Protein AF-A0A853ZNZ1-F1 (afdb_monomer)

Sequence (135 aa):
MWVRHNDGTSERLTPLAGHPSLWVVRTLVGADGSALNFDWRSIGNAAYLQHVSDAQGRVVVALDYEGPTRLTLQPGTPSQVVMTFLRISGQLRRVTVDGLPDNGWQFDYSTSTSGLLLLSKCTQPTGSTEEVTYS

Solvent-accessible surface area (backbone atoms only — not comparable to full-atom values): 7590 Å² total; per-residue (Å²): 89,79,49,77,48,96,82,51,33,35,36,32,40,41,64,38,72,99,37,81,90,42,72,39,69,38,33,42,33,44,65,87,70,50,41,38,34,43,42,73,42,62,59,88,95,43,84,40,72,39,37,33,21,40,78,88,65,52,52,46,33,40,45,45,69,90,66,60,36,32,40,30,34,32,62,97,45,98,74,48,40,45,34,40,39,38,63,59,96,87,39,72,36,34,40,34,44,70,94,53,56,86,73,12,35,32,44,42,70,43,70,45,98,88,68,46,80,39,72,36,35,42,32,41,46,88,67,53,74,49,76,53,83,88,132

Secondary structure (DSSP, 8-state):
-EEE-TTS-EEEEEEETTEEEEEEEEEEE-TTS-EEEEEEEEETTEEEEEEEEETTS-EEEEEE-SSSEEEEESTTSTT-EEEEEEEETTEEEEEEETTS-TT-EEEEEEE-TTS-EEEEEEE-TTS-EEE----

Mean predicted aligned error: 4.54 Å

Structure (mmCIF, N/CA/C/O backbone):
data_AF-A0A853ZNZ1-F1
#
_entry.id   AF-A0A853ZNZ1-F1
#
loop_
_atom_site.group_PDB
_atom_site.id
_atom_site.type_symbol
_atom_site.label_atom_id
_atom_site.label_alt_id
_atom_site.label_comp_id
_atom_site.label_asym_id
_atom_site.label_entity_id
_atom_site.label_seq_id
_atom_site.pdbx_PDB_ins_code
_atom_site.Cartn_x
_atom_site.Cartn_y
_atom_site.Cartn_z
_atom_site.occupancy
_atom_site.B_iso_or_equiv
_atom_site.auth_seq_id
_atom_site.auth_comp_id
_atom_site.auth_asym_id
_atom_site.auth_atom_id
_atom_site.pdbx_PDB_model_num
ATOM 1 N N . MET A 1 1 ? -13.547 -15.663 12.041 1.00 95.12 1 MET A N 1
ATOM 2 C CA . MET A 1 1 ? -12.663 -16.324 13.022 1.00 95.12 1 MET A CA 1
ATOM 3 C C . MET A 1 1 ? -11.882 -15.244 13.753 1.00 95.12 1 MET A C 1
ATOM 5 O O . MET A 1 1 ? -11.586 -14.238 13.126 1.00 95.12 1 MET A O 1
ATOM 9 N N . TRP A 1 2 ? -11.605 -15.410 15.045 1.00 97.38 2 TRP A N 1
ATOM 10 C CA . TRP A 1 2 ? -10.675 -14.540 15.771 1.00 97.38 2 TRP A CA 1
ATOM 11 C C . TRP A 1 2 ? -9.355 -15.276 15.967 1.00 97.38 2 TRP A C 1
ATOM 13 O O . TRP A 1 2 ? -9.371 -16.451 16.331 1.00 97.38 2 TRP A O 1
ATOM 23 N N . VAL A 1 3 ? -8.250 -14.578 15.741 1.00 97.81 3 VAL A N 1
ATOM 24 C CA . VAL A 1 3 ? -6.891 -15.037 16.028 1.00 97.81 3 VAL A CA 1
ATOM 25 C C . VAL A 1 3 ? -6.319 -14.100 17.086 1.00 97.81 3 VAL A C 1
ATOM 27 O O . VAL A 1 3 ? -6.509 -12.887 17.010 1.00 97.81 3 VAL A O 1
ATOM 30 N N . ARG A 1 4 ? -5.690 -14.667 18.115 1.00 97.31 4 ARG A N 1
ATOM 31 C CA . ARG A 1 4 ? -5.024 -13.913 19.181 1.00 97.31 4 ARG A CA 1
ATOM 32 C C . ARG A 1 4 ? -3.531 -14.160 19.086 1.00 97.31 4 ARG A C 1
ATOM 34 O O . ARG A 1 4 ? -3.118 -15.309 18.935 1.00 97.31 4 ARG A O 1
ATOM 41 N N . HIS A 1 5 ? -2.754 -13.099 19.206 1.00 96.31 5 HIS A N 1
ATOM 42 C CA . HIS A 1 5 ? -1.303 -13.149 19.128 1.00 96.31 5 HIS A CA 1
ATOM 43 C C . HIS A 1 5 ? -0.692 -12.994 20.524 1.00 96.31 5 HIS A C 1
ATOM 45 O O . HIS A 1 5 ? -1.304 -12.446 21.443 1.00 96.31 5 HIS A O 1
ATOM 51 N N . ASN A 1 6 ? 0.534 -13.493 20.693 1.00 97.00 6 ASN A N 1
ATOM 52 C CA . ASN A 1 6 ? 1.232 -13.463 21.983 1.00 97.00 6 ASN A CA 1
ATOM 53 C C . ASN A 1 6 ? 1.622 -12.043 22.426 1.00 97.00 6 ASN A C 1
ATOM 55 O O . ASN A 1 6 ? 1.906 -11.833 23.600 1.00 97.00 6 ASN A O 1
ATOM 59 N N . ASP A 1 7 ? 1.626 -11.081 21.504 1.00 95.12 7 ASP A N 1
ATOM 60 C CA . ASP A 1 7 ? 1.886 -9.663 21.772 1.00 95.12 7 ASP A CA 1
ATOM 61 C C . ASP A 1 7 ? 0.648 -8.902 22.289 1.00 95.12 7 ASP A C 1
ATOM 63 O O . ASP A 1 7 ? 0.707 -7.695 22.512 1.00 95.12 7 ASP A O 1
ATOM 67 N N . GLY A 1 8 ? -0.475 -9.600 22.492 1.00 95.19 8 GLY A N 1
ATOM 68 C CA . GLY A 1 8 ? -1.731 -9.020 22.964 1.00 95.19 8 GLY A CA 1
ATOM 69 C C . GLY A 1 8 ? -2.618 -8.455 21.854 1.00 95.19 8 GLY A C 1
ATOM 70 O O . GLY A 1 8 ? -3.750 -8.066 22.139 1.00 95.19 8 GLY A O 1
ATOM 71 N N . THR A 1 9 ? -2.167 -8.450 20.597 1.00 97.44 9 THR A N 1
ATOM 72 C CA . THR A 1 9 ? -3.018 -8.079 19.462 1.00 97.44 9 THR A CA 1
ATOM 73 C C . THR A 1 9 ? -3.996 -9.201 19.110 1.00 97.44 9 THR A C 1
ATOM 75 O O . THR A 1 9 ? -3.803 -10.380 19.428 1.00 97.44 9 THR A O 1
ATOM 78 N N . SER A 1 10 ? -5.112 -8.843 18.481 1.00 98.00 10 SER A N 1
ATOM 79 C CA . SER A 1 10 ? -6.101 -9.804 17.989 1.00 98.00 10 SER A CA 1
ATOM 80 C C . SER A 1 10 ? -6.655 -9.369 16.645 1.00 98.00 10 SER A C 1
ATOM 82 O O . SER A 1 10 ? -7.005 -8.206 16.465 1.00 98.00 10 SER A O 1
ATOM 84 N N . GLU A 1 11 ? -6.823 -10.308 15.724 1.00 98.06 11 GLU A N 1
ATOM 85 C CA . GLU A 1 11 ? -7.400 -10.042 14.410 1.00 98.06 11 GLU A CA 1
ATOM 86 C C . GLU A 1 11 ? -8.666 -10.861 14.166 1.00 98.06 11 GLU A C 1
ATOM 88 O O . GLU A 1 11 ? -8.809 -12.017 14.577 1.00 98.06 11 GLU A O 1
ATOM 93 N N . ARG A 1 12 ? -9.620 -10.245 13.472 1.00 98.06 12 ARG A N 1
ATOM 94 C CA . ARG A 1 12 ? -10.845 -10.887 13.013 1.00 98.06 12 ARG A CA 1
ATOM 95 C C . ARG A 1 12 ? -10.728 -11.176 11.530 1.00 98.06 12 ARG A C 1
ATOM 97 O O . ARG A 1 12 ? -10.826 -10.266 10.713 1.00 98.06 12 ARG A O 1
ATOM 104 N N . LEU A 1 13 ? -10.636 -12.451 11.187 1.00 97.75 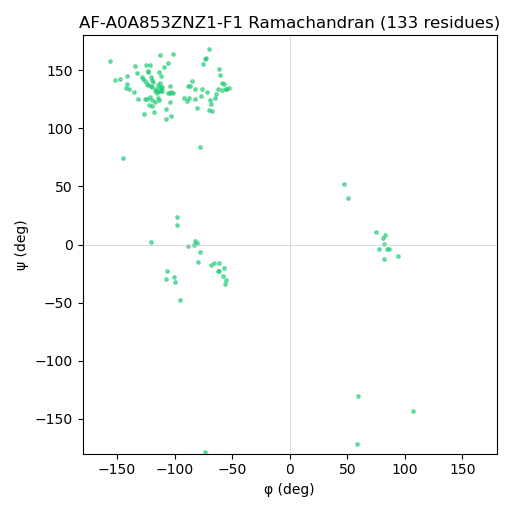13 LEU A N 1
ATOM 105 C CA . LEU A 1 13 ? -10.687 -12.928 9.812 1.00 97.75 13 LEU A CA 1
ATOM 106 C C . LEU A 1 13 ? -12.138 -13.155 9.372 1.00 97.75 13 LEU A C 1
ATOM 108 O O . LEU A 1 13 ? -12.937 -13.761 10.105 1.00 97.75 13 LEU A O 1
ATOM 112 N N . THR A 1 14 ? -12.476 -12.725 8.159 1.00 96.44 14 THR A N 1
ATOM 113 C CA . THR A 1 14 ? -13.761 -13.022 7.506 1.00 96.44 14 THR A CA 1
ATOM 114 C C . THR A 1 14 ? -13.555 -13.483 6.065 1.00 96.44 14 THR A C 1
ATOM 116 O O . THR A 1 14 ? -12.629 -12.990 5.421 1.00 96.44 14 THR A O 1
ATOM 119 N N . PRO A 1 15 ? -14.412 -14.376 5.532 1.00 95.31 15 PRO A N 1
ATOM 120 C CA . PRO A 1 15 ? -14.390 -14.700 4.111 1.00 95.31 15 PRO A CA 1
ATOM 121 C C . PRO A 1 15 ? -14.615 -13.441 3.273 1.00 95.31 15 PRO A C 1
ATOM 123 O O . PRO A 1 15 ? -15.464 -12.612 3.616 1.00 95.31 15 PRO A O 1
ATOM 126 N N . LEU A 1 16 ? -13.871 -13.303 2.180 1.00 95.50 16 LEU A N 1
ATOM 127 C CA . LEU A 1 16 ? -14.064 -12.217 1.231 1.00 95.50 16 LEU A CA 1
ATOM 128 C C . LEU A 1 16 ? -15.361 -12.445 0.446 1.00 95.50 16 LEU A C 1
ATOM 130 O O . LEU A 1 16 ? -15.603 -13.528 -0.094 1.00 95.50 16 LEU A O 1
ATOM 134 N N . ALA A 1 17 ? -16.201 -11.416 0.360 1.00 91.50 17 ALA A N 1
ATOM 135 C CA . ALA A 1 17 ? -17.427 -11.484 -0.425 1.00 91.50 17 ALA A CA 1
ATOM 136 C C . ALA A 1 17 ? -17.109 -11.795 -1.899 1.00 91.50 17 ALA A C 1
ATOM 138 O O . ALA A 1 17 ? -16.208 -11.200 -2.489 1.00 91.50 17 ALA A O 1
ATOM 139 N N . GLY A 1 18 ? -17.836 -12.750 -2.484 1.00 88.62 18 GLY A N 1
ATOM 140 C CA . GLY A 1 18 ? -17.588 -13.231 -3.847 1.00 88.62 18 GLY A CA 1
ATOM 141 C C . GLY A 1 18 ? -16.405 -14.197 -3.987 1.00 88.62 18 GLY A C 1
ATOM 142 O O . GLY A 1 18 ? -16.211 -14.731 -5.074 1.00 88.62 18 GLY A O 1
ATOM 143 N N . HIS A 1 19 ? -15.649 -14.468 -2.914 1.00 87.75 19 HIS A N 1
ATOM 144 C CA . HIS A 1 19 ? -14.472 -15.336 -2.963 1.00 87.75 19 HIS A CA 1
ATOM 145 C C . HIS A 1 19 ? -14.295 -16.165 -1.672 1.00 87.75 19 HIS A C 1
ATOM 147 O O . HIS A 1 19 ? -13.412 -15.888 -0.861 1.00 87.75 19 HIS A O 1
ATOM 153 N N . PRO A 1 20 ? -15.117 -17.212 -1.452 1.00 77.62 20 PRO A N 1
ATOM 154 C CA . PRO A 1 20 ? -15.209 -17.908 -0.161 1.00 77.62 20 PRO A CA 1
ATOM 155 C C . PRO A 1 20 ? -13.934 -18.662 0.256 1.00 77.62 20 PRO A C 1
ATOM 157 O O . PRO A 1 20 ? -13.790 -19.016 1.424 1.00 77.62 20 PRO A O 1
ATOM 160 N N . SER A 1 21 ? -13.008 -18.904 -0.676 1.00 88.06 21 SER A N 1
ATOM 161 C CA . SER A 1 21 ? -11.687 -19.484 -0.401 1.00 88.06 21 SER A CA 1
ATOM 162 C C . SER A 1 21 ? -10.674 -18.475 0.149 1.00 88.06 21 SER A C 1
ATOM 164 O O . SER A 1 21 ? -9.641 -18.886 0.673 1.00 88.06 21 SER A O 1
ATOM 166 N N . LEU A 1 22 ? -10.948 -17.172 0.041 1.00 92.31 22 LEU A N 1
ATOM 167 C CA . LEU A 1 22 ? -10.073 -16.113 0.531 1.00 92.31 22 LEU A CA 1
ATOM 168 C C . LEU A 1 22 ? -10.594 -15.580 1.862 1.00 92.31 22 LEU A C 1
ATOM 170 O O . LEU A 1 22 ? -11.763 -15.218 1.994 1.00 92.31 22 LEU A O 1
ATOM 174 N N . TRP A 1 23 ? -9.698 -15.498 2.839 1.00 95.31 23 TRP A N 1
ATOM 175 C CA . TRP A 1 23 ? -9.955 -14.884 4.134 1.00 95.31 23 TRP A CA 1
ATOM 176 C C . TRP A 1 23 ? -9.136 -13.610 4.247 1.00 95.31 23 TRP A C 1
ATOM 178 O O . TRP A 1 23 ? -7.952 -13.595 3.922 1.00 95.31 23 TRP A O 1
ATOM 188 N N . VAL A 1 24 ? -9.780 -12.546 4.711 1.00 97.12 24 VAL A N 1
ATOM 189 C CA . VAL A 1 24 ? -9.158 -11.236 4.897 1.00 97.12 24 VAL A CA 1
ATOM 190 C C . VAL A 1 24 ? -9.305 -10.793 6.344 1.00 97.12 24 VAL A C 1
ATOM 192 O O . VAL A 1 24 ? -10.296 -11.120 7.008 1.00 97.12 24 VAL A O 1
ATOM 195 N N . VAL A 1 25 ? -8.324 -10.036 6.832 1.00 97.88 25 VAL A N 1
ATOM 196 C CA . VAL A 1 25 ? -8.424 -9.339 8.116 1.00 97.88 25 VAL A CA 1
ATOM 197 C C . VAL A 1 25 ? -9.467 -8.246 7.968 1.00 97.88 25 VAL A C 1
ATOM 199 O O . VAL A 1 25 ? -9.327 -7.377 7.119 1.00 97.88 25 VAL A O 1
ATOM 202 N N . ARG A 1 26 ? -10.521 -8.287 8.777 1.00 97.44 26 ARG A N 1
ATOM 203 C CA . ARG A 1 26 ? -11.580 -7.271 8.802 1.00 97.44 26 ARG A CA 1
ATOM 204 C C . ARG A 1 26 ? -11.409 -6.282 9.943 1.00 97.44 26 ARG A C 1
ATOM 206 O O . ARG A 1 26 ? -11.781 -5.122 9.804 1.00 97.44 26 ARG A O 1
ATOM 213 N N . THR A 1 27 ? -10.856 -6.743 11.059 1.00 98.12 27 THR A N 1
ATOM 214 C CA . THR A 1 27 ? -10.592 -5.915 12.235 1.00 98.12 27 THR A CA 1
ATOM 215 C C . THR A 1 27 ? -9.273 -6.348 12.853 1.00 98.12 27 THR A C 1
ATOM 217 O O . THR A 1 27 ? -9.067 -7.545 13.032 1.00 98.12 27 THR A O 1
ATOM 220 N N . LEU A 1 28 ? -8.420 -5.392 13.203 1.00 98.19 28 LEU A N 1
ATOM 221 C CA . LEU A 1 28 ? -7.239 -5.587 14.039 1.00 98.19 28 LEU A CA 1
ATOM 222 C C . LEU A 1 28 ? -7.450 -4.800 15.330 1.00 98.19 28 LEU A C 1
ATOM 224 O O . LEU A 1 28 ? -7.820 -3.631 15.273 1.00 98.19 28 LEU A O 1
ATOM 228 N N . VAL A 1 29 ? -7.235 -5.437 16.474 1.00 98.25 29 VAL A N 1
ATOM 229 C CA . VAL A 1 29 ? -7.349 -4.834 17.803 1.00 98.25 29 VAL A CA 1
ATOM 230 C C . VAL A 1 29 ? -5.974 -4.875 18.458 1.00 98.25 29 VAL A C 1
ATOM 232 O O . VAL A 1 29 ? -5.373 -5.946 18.569 1.00 98.25 29 VAL A O 1
ATOM 235 N N . GLY A 1 30 ? -5.470 -3.710 18.853 1.00 97.12 30 GLY A N 1
ATOM 236 C CA . GLY A 1 30 ? -4.220 -3.553 19.583 1.00 97.12 30 GLY A CA 1
ATOM 237 C C . GLY A 1 30 ? -4.342 -4.009 21.036 1.00 97.12 30 GLY A C 1
ATOM 238 O O . GLY A 1 30 ? -5.438 -4.072 21.597 1.00 97.12 30 GLY A O 1
ATOM 239 N N . ALA A 1 31 ? -3.203 -4.291 21.671 1.00 96.19 31 ALA A N 1
ATOM 240 C CA . ALA A 1 31 ? -3.153 -4.663 23.088 1.00 96.19 31 ALA A CA 1
ATOM 241 C C . ALA A 1 31 ? -3.679 -3.551 24.023 1.00 96.19 31 ALA A C 1
ATOM 243 O O . ALA A 1 31 ? -4.118 -3.826 25.137 1.00 96.19 31 ALA A O 1
ATOM 244 N N . ASP A 1 32 ? -3.660 -2.301 23.557 1.00 95.44 32 ASP A N 1
ATOM 245 C CA . ASP A 1 32 ? -4.201 -1.116 24.228 1.00 95.44 32 ASP A CA 1
ATOM 246 C C . ASP A 1 32 ? -5.716 -0.920 24.015 1.00 95.44 32 ASP A C 1
ATOM 248 O O . ASP A 1 32 ? -6.298 0.037 24.523 1.00 95.44 32 ASP A O 1
ATOM 252 N N . GLY A 1 33 ? -6.367 -1.813 23.263 1.00 93.19 33 GLY A N 1
ATOM 253 C CA . GLY A 1 33 ? -7.783 -1.725 22.912 1.00 93.19 33 GLY A CA 1
ATOM 254 C C . GLY A 1 33 ? -8.088 -0.802 21.729 1.00 93.19 33 GLY A C 1
ATOM 255 O O . GLY A 1 33 ? -9.256 -0.684 21.348 1.00 93.19 33 GLY A O 1
ATOM 256 N N . SER A 1 34 ? -7.077 -0.175 21.114 1.00 96.00 34 SER A N 1
ATOM 257 C CA . SER A 1 34 ? -7.248 0.511 19.831 1.00 96.00 34 SER A CA 1
ATOM 258 C C . SER A 1 34 ? -7.684 -0.485 18.754 1.00 96.00 34 SER A C 1
ATOM 260 O O . SER A 1 34 ? -7.383 -1.676 18.833 1.00 96.00 34 SER A O 1
ATOM 262 N N . ALA A 1 35 ? -8.424 -0.028 17.744 1.00 97.44 35 ALA A N 1
ATOM 263 C CA . ALA A 1 35 ? -8.864 -0.907 16.669 1.00 97.44 35 ALA A CA 1
ATOM 264 C C . ALA A 1 35 ? -8.814 -0.229 15.303 1.00 97.44 35 ALA A C 1
ATOM 266 O O . ALA A 1 35 ? -9.116 0.959 15.165 1.00 97.44 35 ALA A O 1
ATOM 267 N N . LEU A 1 36 ? -8.477 -1.031 14.297 1.00 98.31 36 LEU A N 1
ATOM 268 C CA . LEU A 1 36 ? -8.552 -0.697 12.884 1.00 98.31 36 LEU A CA 1
ATOM 269 C C . LEU A 1 36 ? -9.518 -1.651 12.192 1.00 98.31 36 LEU A C 1
ATOM 271 O O . LEU A 1 36 ? -9.515 -2.853 12.457 1.00 98.31 36 LEU A O 1
ATOM 275 N N . ASN A 1 37 ? -10.315 -1.119 11.278 1.00 98.50 37 ASN A N 1
ATOM 276 C CA . ASN A 1 37 ? -11.187 -1.885 10.404 1.00 98.50 37 ASN A CA 1
ATOM 277 C C . ASN A 1 37 ? -10.683 -1.796 8.969 1.00 98.50 37 ASN A C 1
ATOM 279 O O . ASN A 1 37 ? -10.176 -0.761 8.548 1.00 98.50 37 ASN A O 1
ATOM 283 N N . PHE A 1 38 ? -10.841 -2.884 8.227 1.00 98.50 38 PHE A N 1
ATOM 284 C CA . PHE A 1 38 ? -10.323 -3.033 6.874 1.00 98.50 38 PHE A CA 1
ATOM 285 C C . PHE A 1 38 ? -11.469 -3.416 5.947 1.00 98.50 38 PHE A C 1
ATOM 287 O O . PHE A 1 38 ? -12.163 -4.413 6.180 1.00 98.50 38 PHE A O 1
ATOM 294 N N . ASP A 1 39 ? -11.646 -2.630 4.894 1.00 97.75 39 ASP A N 1
ATOM 295 C CA . ASP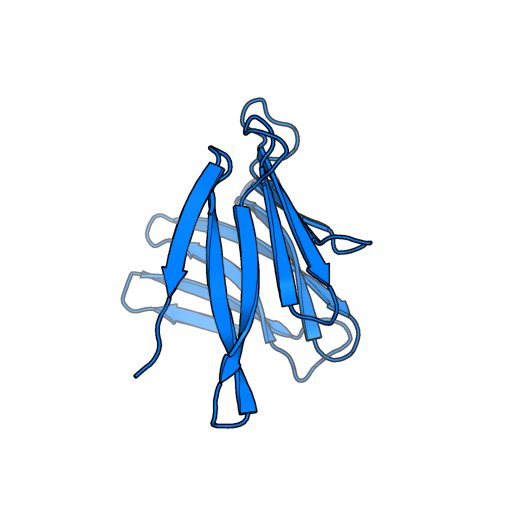 A 1 39 ? -12.621 -2.890 3.847 1.00 97.75 39 ASP A CA 1
ATOM 296 C C . ASP A 1 39 ? -11.933 -3.451 2.608 1.00 97.75 39 ASP A C 1
ATOM 298 O O . ASP A 1 39 ? -10.927 -2.918 2.138 1.00 97.75 39 ASP A O 1
ATOM 302 N N . TRP A 1 40 ? -12.477 -4.540 2.080 1.00 97.38 40 TRP A N 1
ATOM 303 C CA . TRP A 1 40 ? -11.871 -5.296 0.993 1.00 97.38 40 TRP A CA 1
ATOM 304 C C . TRP A 1 40 ? -12.869 -5.512 -0.128 1.00 97.38 40 TRP A C 1
ATOM 306 O O . TRP A 1 40 ? -14.040 -5.816 0.098 1.00 97.38 40 TRP A O 1
ATOM 316 N N . ARG A 1 41 ? -12.355 -5.485 -1.353 1.00 94.88 41 ARG A N 1
ATOM 317 C CA . ARG A 1 41 ? -13.084 -5.851 -2.560 1.00 94.88 41 ARG A CA 1
ATOM 318 C C . ARG A 1 41 ? -12.394 -7.022 -3.244 1.00 94.88 41 ARG A C 1
ATOM 320 O O . ARG A 1 41 ? -11.169 -7.088 -3.301 1.00 94.88 41 ARG A O 1
ATOM 327 N N . SER A 1 42 ? -13.181 -7.941 -3.790 1.00 93.56 42 SER A N 1
ATOM 328 C CA . SER A 1 42 ? -12.666 -8.930 -4.734 1.00 93.56 42 SER A CA 1
ATOM 329 C C . SER A 1 42 ? -12.595 -8.307 -6.129 1.00 93.56 42 SER A C 1
ATOM 331 O O . SER A 1 42 ? -13.590 -7.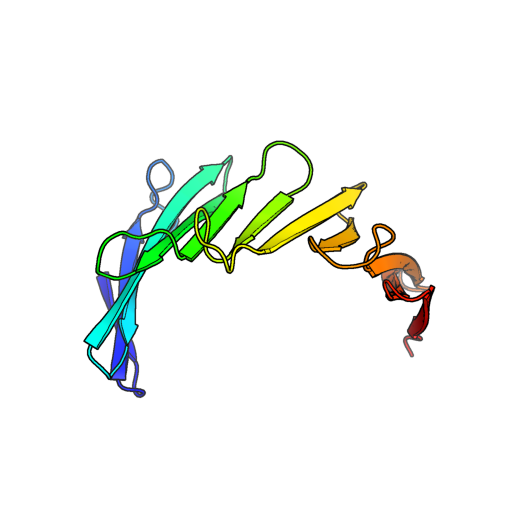775 -6.626 1.00 93.56 42 SER A O 1
ATOM 333 N N . ILE A 1 43 ? -11.416 -8.354 -6.750 1.00 88.94 43 ILE A N 1
ATOM 334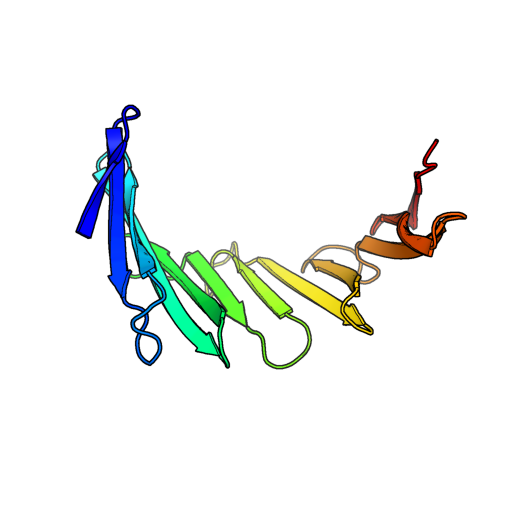 C CA . ILE A 1 43 ? -11.220 -7.993 -8.158 1.00 88.94 43 ILE A CA 1
ATOM 335 C C . ILE A 1 43 ? -10.512 -9.175 -8.821 1.00 88.94 43 ILE A C 1
ATOM 337 O O . ILE A 1 43 ? -9.372 -9.504 -8.490 1.00 88.94 43 ILE A O 1
ATOM 341 N N . GLY A 1 44 ? -11.215 -9.858 -9.727 1.00 86.19 44 GLY A N 1
ATOM 342 C CA . GLY A 1 44 ? -10.763 -11.147 -10.250 1.00 86.19 44 GLY A CA 1
ATOM 343 C C . GLY A 1 44 ? -10.600 -12.177 -9.125 1.00 86.19 44 GLY A C 1
ATOM 344 O O . GLY A 1 44 ? -11.488 -12.339 -8.296 1.00 86.19 44 GLY A O 1
ATOM 345 N N . ASN A 1 45 ? -9.448 -12.849 -9.084 1.00 86.06 45 ASN A N 1
ATOM 346 C CA . ASN A 1 45 ? -9.121 -13.889 -8.097 1.00 86.06 45 ASN A CA 1
ATOM 347 C C . ASN A 1 45 ? -8.268 -13.356 -6.924 1.00 86.06 45 ASN A C 1
ATOM 349 O O . ASN A 1 45 ? -7.490 -14.095 -6.325 1.00 86.06 45 ASN A O 1
ATOM 353 N N . ALA A 1 46 ? -8.331 -12.051 -6.642 1.00 89.75 46 ALA A N 1
ATOM 354 C CA . ALA A 1 46 ? -7.496 -11.412 -5.630 1.00 89.75 46 ALA A CA 1
ATOM 355 C C . ALA A 1 46 ? -8.294 -10.464 -4.725 1.00 89.75 46 ALA A C 1
ATOM 357 O O . ALA A 1 46 ? -9.339 -9.923 -5.101 1.00 89.75 46 ALA A O 1
ATOM 358 N N . ALA A 1 47 ? -7.780 -10.288 -3.506 1.00 95.50 47 ALA A N 1
ATOM 359 C CA . ALA A 1 47 ? -8.304 -9.373 -2.503 1.00 95.50 47 ALA A CA 1
ATOM 360 C C . ALA A 1 47 ? -7.617 -8.007 -2.627 1.00 95.50 47 ALA A C 1
ATOM 362 O O . ALA A 1 47 ? -6.392 -7.921 -2.573 1.00 95.50 47 ALA A O 1
ATOM 363 N N . TYR A 1 48 ? -8.408 -6.948 -2.763 1.00 95.56 48 TYR A N 1
ATOM 364 C CA . TYR A 1 48 ? -7.939 -5.571 -2.885 1.00 95.56 48 TYR A CA 1
ATOM 365 C C . TYR A 1 48 ? -8.465 -4.748 -1.715 1.00 95.56 48 TYR A C 1
ATOM 367 O O . TYR A 1 48 ? -9.675 -4.540 -1.592 1.00 95.56 48 TYR A O 1
ATOM 375 N N . LEU A 1 49 ? -7.560 -4.278 -0.859 1.00 97.62 49 LEU A N 1
ATOM 376 C CA . LEU A 1 49 ? -7.897 -3.389 0.249 1.00 97.62 49 LEU A CA 1
ATOM 377 C C . LEU A 1 49 ? -8.401 -2.060 -0.318 1.00 97.62 49 LEU A C 1
ATOM 379 O O . LEU A 1 49 ? -7.720 -1.461 -1.137 1.00 97.62 49 LEU A O 1
ATOM 383 N N . GLN A 1 50 ? -9.583 -1.608 0.083 1.00 97.69 50 GLN A N 1
ATOM 384 C CA . GLN A 1 50 ? -10.163 -0.343 -0.378 1.00 97.69 50 GLN A CA 1
ATOM 385 C C . GLN A 1 50 ? -9.857 0.783 0.604 1.00 97.69 50 GLN A C 1
ATOM 387 O O . GLN A 1 50 ? -9.404 1.852 0.212 1.00 97.69 50 GLN A O 1
ATOM 392 N N . HIS A 1 51 ? -10.079 0.552 1.896 1.00 97.56 51 HIS A N 1
ATOM 393 C CA . HIS A 1 51 ? -9.749 1.525 2.926 1.00 97.56 51 HIS A CA 1
ATOM 394 C C . HIS A 1 51 ? -9.531 0.871 4.290 1.00 97.56 51 HIS A C 1
ATOM 396 O O . HIS A 1 51 ? -10.006 -0.231 4.567 1.00 97.56 51 HIS A O 1
ATOM 402 N N . VAL A 1 52 ? -8.808 1.588 5.144 1.00 98.62 52 VAL A N 1
A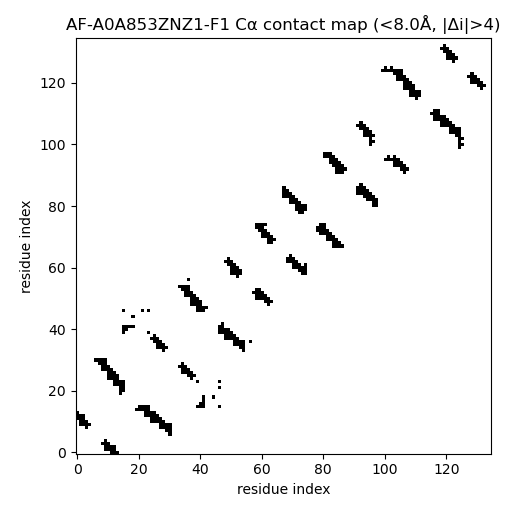TOM 403 C CA . VAL A 1 52 ? -8.637 1.290 6.565 1.00 98.62 52 VAL A CA 1
ATOM 404 C C . VAL A 1 52 ? -9.272 2.423 7.352 1.00 98.62 52 VAL A C 1
ATOM 406 O O . VAL A 1 52 ? -9.002 3.591 7.065 1.00 98.62 52 VAL A O 1
ATOM 409 N N . SER A 1 53 ? -10.090 2.099 8.347 1.00 98.50 53 SER A N 1
ATOM 410 C CA . SER A 1 53 ? -10.689 3.076 9.254 1.00 98.50 53 SER A CA 1
ATOM 411 C C . SER A 1 53 ? -10.309 2.801 10.703 1.00 98.50 53 SER A C 1
ATOM 413 O O . SER A 1 53 ? -10.045 1.660 11.076 1.00 98.50 53 SER A O 1
ATOM 415 N N . ASP A 1 54 ? -10.323 3.831 11.540 1.00 97.12 54 ASP A N 1
ATOM 416 C CA . ASP A 1 54 ? -10.207 3.660 12.987 1.00 97.12 54 ASP A CA 1
ATOM 417 C C . ASP A 1 54 ? -11.502 3.098 13.611 1.00 97.12 54 ASP A C 1
ATOM 419 O O . ASP A 1 54 ? -12.492 2.796 12.925 1.00 97.12 54 ASP A O 1
ATOM 423 N N . ALA A 1 55 ? -11.486 2.933 14.935 1.00 95.25 55 ALA A N 1
ATOM 424 C CA . ALA A 1 55 ? -12.614 2.450 15.725 1.00 95.25 55 ALA A CA 1
ATOM 425 C C . ALA A 1 55 ? -13.847 3.371 15.662 1.00 95.25 55 ALA A C 1
ATOM 427 O O . ALA A 1 55 ? -14.963 2.912 15.899 1.00 95.25 55 ALA A O 1
ATOM 428 N N . GLN A 1 56 ? -13.662 4.655 15.341 1.00 95.19 56 GLN A N 1
ATOM 429 C CA . GLN A 1 56 ? -14.732 5.641 15.189 1.00 95.19 56 GLN A CA 1
ATOM 430 C C . GLN A 1 56 ? -15.288 5.680 13.756 1.00 95.19 56 GLN A C 1
ATOM 432 O O . GLN A 1 56 ? -16.223 6.430 13.480 1.00 95.19 56 GLN A O 1
ATOM 437 N N . GLY A 1 57 ? -14.741 4.867 12.846 1.00 95.44 57 GLY A N 1
ATOM 438 C CA . GLY A 1 57 ? -15.165 4.793 11.450 1.00 95.44 57 GLY A CA 1
ATOM 439 C C . GLY A 1 57 ? -14.547 5.867 10.555 1.00 95.44 57 GLY A C 1
ATOM 440 O O . GLY A 1 57 ? -14.923 5.975 9.390 1.00 95.44 57 GLY A O 1
ATOM 441 N N . ARG A 1 58 ? -13.582 6.652 11.049 1.00 96.81 58 ARG A N 1
ATOM 442 C CA . ARG A 1 58 ? -12.852 7.609 10.213 1.00 96.81 58 ARG A CA 1
ATOM 443 C C . ARG A 1 58 ? -11.826 6.860 9.376 1.00 96.81 58 ARG A C 1
ATOM 445 O O . ARG A 1 58 ? -11.012 6.108 9.907 1.00 96.81 58 ARG A O 1
ATOM 452 N N . VAL A 1 59 ? -11.845 7.093 8.068 1.00 98.31 59 VAL A N 1
ATOM 453 C CA . VAL A 1 59 ? -10.871 6.512 7.140 1.00 98.31 59 VAL A CA 1
ATOM 454 C C . VAL A 1 59 ? -9.495 7.131 7.385 1.00 98.31 59 VAL A C 1
ATOM 456 O O . VAL A 1 59 ? -9.340 8.347 7.336 1.00 98.31 59 VAL A O 1
ATOM 459 N N . VAL A 1 60 ? -8.497 6.287 7.636 1.00 98.06 60 VAL A N 1
ATOM 460 C CA . VAL A 1 60 ? -7.095 6.676 7.858 1.00 98.06 60 VAL A CA 1
ATOM 461 C C . VAL A 1 60 ? -6.201 6.334 6.667 1.00 98.06 60 VAL A C 1
ATOM 463 O O . VAL A 1 60 ? -5.167 6.971 6.478 1.00 98.06 60 VAL A O 1
ATOM 466 N N . VAL A 1 61 ? -6.613 5.366 5.843 1.00 98.50 61 VAL A N 1
ATOM 467 C CA . VAL A 1 61 ? -5.969 5.007 4.573 1.00 98.50 61 VAL A CA 1
ATOM 468 C C . VAL A 1 61 ? -7.056 4.708 3.548 1.00 98.50 61 VAL A C 1
ATOM 470 O O . VAL A 1 61 ? -7.973 3.951 3.851 1.00 98.50 61 VAL A O 1
ATOM 473 N N . ALA A 1 62 ? -6.943 5.246 2.339 1.00 98.44 62 ALA A N 1
ATOM 474 C CA . ALA A 1 62 ? -7.778 4.881 1.197 1.00 98.44 62 ALA A CA 1
ATOM 475 C C . ALA A 1 62 ? -6.896 4.468 0.015 1.00 98.44 62 ALA A C 1
ATOM 477 O O . ALA A 1 62 ? -5.855 5.082 -0.216 1.00 98.44 62 ALA A O 1
ATOM 478 N N . LEU A 1 63 ? -7.307 3.437 -0.721 1.00 98.19 63 LEU A N 1
ATOM 479 C CA . LEU A 1 63 ? -6.645 2.967 -1.929 1.00 98.19 63 LEU A CA 1
ATOM 480 C C . LEU A 1 63 ? -7.589 3.056 -3.125 1.00 98.19 63 LEU A C 1
ATOM 482 O O . LEU A 1 63 ? -8.747 2.650 -3.052 1.00 98.19 63 LEU A O 1
ATOM 486 N N . ASP A 1 64 ? -7.052 3.549 -4.232 1.00 96.44 64 ASP A N 1
ATOM 487 C CA . ASP A 1 64 ? -7.712 3.595 -5.530 1.00 96.44 64 ASP A CA 1
ATOM 488 C C . ASP A 1 64 ? -6.852 2.853 -6.557 1.00 96.44 64 ASP A C 1
ATOM 490 O O . ASP A 1 64 ? -5.624 2.973 -6.581 1.00 96.44 64 ASP A O 1
ATOM 494 N N . TYR A 1 65 ? -7.511 2.056 -7.389 1.00 94.19 65 TYR A N 1
ATOM 495 C CA . TYR A 1 65 ? -6.895 1.209 -8.403 1.00 94.19 65 TYR A CA 1
ATOM 496 C C . TYR A 1 65 ? -7.376 1.547 -9.822 1.00 94.19 65 TYR A C 1
ATOM 498 O O . TYR A 1 65 ? -6.968 0.875 -10.771 1.00 94.19 65 TYR A O 1
ATOM 506 N N . GLU A 1 66 ? -8.230 2.560 -9.995 1.00 90.00 66 GLU A N 1
ATOM 507 C CA . GLU A 1 66 ? -8.689 3.022 -11.304 1.00 90.00 66 GLU A CA 1
ATOM 508 C C . GLU A 1 66 ? -7.601 3.883 -11.971 1.00 90.00 66 GLU A C 1
ATOM 510 O O . GLU A 1 66 ? -7.577 5.109 -11.895 1.00 90.00 66 GLU A O 1
ATOM 515 N N . GLY A 1 67 ? -6.648 3.209 -12.624 1.00 89.75 67 GLY A N 1
ATOM 516 C CA . GLY A 1 67 ? -5.476 3.830 -13.248 1.00 89.75 67 GLY A CA 1
ATOM 517 C C . GLY A 1 67 ? -4.194 3.557 -12.453 1.00 89.75 67 GLY A C 1
ATOM 518 O O . GLY A 1 67 ? -4.012 2.441 -11.955 1.00 89.75 67 GLY A O 1
ATOM 519 N N . PRO A 1 68 ? -3.255 4.521 -12.353 1.00 93.50 68 PRO A N 1
ATOM 520 C CA . PRO A 1 68 ? -2.150 4.416 -11.406 1.00 93.50 68 PRO A CA 1
ATOM 521 C C . PRO A 1 68 ? -2.703 4.203 -9.997 1.00 93.50 68 PRO A C 1
ATOM 523 O O . PRO A 1 68 ? -3.625 4.905 -9.587 1.00 93.50 68 PRO A O 1
ATOM 526 N N . THR A 1 69 ? -2.140 3.255 -9.251 1.00 95.94 69 THR A N 1
ATOM 527 C CA . THR A 1 69 ? -2.615 2.990 -7.890 1.00 95.94 69 THR A CA 1
ATOM 528 C C . THR A 1 69 ? -2.356 4.217 -7.027 1.00 95.94 69 THR A C 1
ATOM 530 O O . THR A 1 69 ? -1.238 4.727 -7.014 1.00 95.94 69 THR A O 1
ATOM 533 N N . ARG A 1 70 ? -3.364 4.695 -6.301 1.00 97.38 70 ARG A N 1
ATOM 534 C CA . ARG A 1 70 ? -3.227 5.815 -5.367 1.00 97.38 70 ARG A CA 1
ATOM 535 C C . ARG A 1 70 ? -3.464 5.338 -3.951 1.00 97.38 70 ARG A C 1
ATOM 537 O O . ARG A 1 70 ? -4.386 4.570 -3.705 1.00 97.38 70 ARG A O 1
ATOM 544 N N . LEU A 1 71 ? -2.632 5.806 -3.034 1.00 98.06 71 LEU A N 1
ATOM 545 C CA . LEU A 1 71 ? -2.786 5.610 -1.603 1.00 98.06 71 LEU A CA 1
ATOM 546 C C . LEU A 1 71 ? -2.914 6.982 -0.955 1.00 98.06 71 LEU A C 1
ATOM 548 O O . LEU A 1 71 ? -1.995 7.791 -1.037 1.00 98.06 71 LEU A O 1
ATOM 552 N N . THR A 1 72 ? -4.036 7.227 -0.295 1.00 98.38 72 THR A N 1
ATOM 553 C CA . THR A 1 72 ? -4.289 8.460 0.448 1.00 98.38 72 THR A CA 1
ATOM 554 C C . THR A 1 72 ? -4.228 8.165 1.938 1.00 98.38 72 THR A C 1
ATOM 556 O O . THR A 1 72 ? -5.049 7.409 2.457 1.00 98.38 72 THR A O 1
ATOM 559 N N . LEU A 1 73 ? -3.270 8.768 2.634 1.00 97.88 73 LEU A N 1
ATOM 560 C CA . LEU A 1 73 ? -3.201 8.791 4.092 1.00 97.88 73 LEU A CA 1
ATOM 561 C C . LEU A 1 73 ? -4.056 9.936 4.633 1.00 97.88 73 LEU A C 1
ATOM 563 O O . LEU A 1 73 ? -4.048 11.023 4.061 1.00 97.88 73 LEU A O 1
ATOM 567 N N . GLN A 1 74 ? -4.752 9.697 5.746 1.00 96.88 74 GLN A N 1
ATOM 568 C CA . GLN A 1 74 ? -5.572 10.678 6.473 1.00 96.88 74 GLN A CA 1
ATOM 569 C C . GLN A 1 74 ? -6.506 11.511 5.561 1.00 96.88 74 GLN A C 1
ATOM 571 O O . GLN A 1 74 ? -6.473 12.749 5.612 1.00 96.88 74 GLN A O 1
ATOM 576 N N . PRO A 1 75 ? -7.318 10.858 4.703 1.00 97.62 75 PRO A N 1
ATOM 577 C CA . PRO A 1 75 ? -8.163 11.544 3.730 1.00 97.62 75 PRO A CA 1
ATOM 578 C C . PRO A 1 75 ? -9.119 12.542 4.390 1.00 97.62 75 PRO A C 1
ATOM 580 O O . PRO A 1 75 ? -9.727 12.260 5.422 1.00 97.62 75 PRO A O 1
ATOM 583 N N . GLY A 1 76 ? -9.268 13.715 3.773 1.00 95.12 76 GLY A N 1
ATOM 584 C CA . GLY A 1 76 ? -10.158 14.776 4.254 1.00 95.12 76 GLY A CA 1
ATOM 585 C C . GLY A 1 76 ? -9.643 15.540 5.480 1.00 95.12 76 GLY A C 1
ATOM 586 O O . GLY A 1 76 ? -10.396 16.316 6.067 1.00 95.12 76 GLY A O 1
ATOM 587 N N . THR A 1 77 ? -8.380 15.346 5.873 1.00 95.31 77 THR A N 1
ATOM 588 C CA . THR A 1 77 ? -7.750 16.073 6.987 1.00 95.31 77 THR A CA 1
ATOM 589 C C . THR A 1 77 ? -6.636 17.009 6.498 1.00 95.31 77 THR A C 1
ATOM 591 O O . THR A 1 77 ? -6.102 16.811 5.405 1.00 95.31 77 THR A O 1
ATOM 594 N N . PRO A 1 78 ? -6.199 17.988 7.315 1.00 95.44 78 PRO A N 1
ATOM 595 C CA . PRO A 1 78 ? -5.025 18.810 7.003 1.00 95.44 78 PRO A CA 1
ATOM 596 C C . PRO A 1 78 ? -3.711 18.024 6.875 1.00 95.44 78 PRO A C 1
ATOM 598 O O . PRO A 1 78 ? -2.737 18.550 6.350 1.00 95.44 78 PRO A O 1
ATOM 601 N N . SER A 1 79 ? -3.667 16.783 7.366 1.00 94.50 79 SER A N 1
ATOM 602 C CA . SER A 1 79 ? -2.503 15.893 7.291 1.00 94.50 79 SER A CA 1
ATOM 603 C C . SER A 1 79 ? -2.594 14.901 6.127 1.00 94.50 79 SER A C 1
ATOM 605 O O . SER A 1 79 ? -1.899 13.885 6.140 1.00 94.50 79 SER A O 1
ATOM 607 N N . GLN A 1 80 ? -3.470 15.158 5.149 1.00 97.19 80 GLN A N 1
ATOM 608 C CA . GLN A 1 80 ? -3.633 14.289 3.993 1.00 97.19 80 GLN A CA 1
ATOM 609 C C . GLN A 1 80 ? -2.340 14.204 3.176 1.00 97.19 80 GLN A C 1
ATOM 611 O O . GLN A 1 80 ? -1.742 15.222 2.835 1.00 97.19 80 GLN A O 1
ATOM 616 N N . VAL A 1 81 ? -1.957 12.982 2.805 1.00 96.81 81 VAL A N 1
ATOM 617 C CA . VAL A 1 81 ? -0.844 12.718 1.884 1.00 96.81 81 VAL A CA 1
ATOM 618 C C . VAL A 1 81 ? -1.312 11.727 0.833 1.00 96.81 81 VAL A C 1
ATOM 620 O O . VAL A 1 81 ? -1.775 10.643 1.185 1.00 96.81 81 VAL A O 1
ATOM 623 N N . VAL A 1 82 ? -1.177 12.071 -0.446 1.00 97.31 82 VAL A N 1
ATOM 624 C CA . VAL A 1 82 ? -1.462 11.150 -1.552 1.00 97.31 82 VAL A CA 1
ATOM 625 C C . VAL A 1 82 ? -0.150 10.649 -2.134 1.00 97.31 82 VAL A C 1
ATOM 627 O O . VAL A 1 82 ? 0.744 11.429 -2.449 1.00 97.31 82 VAL A O 1
ATOM 630 N N . MET A 1 83 ? -0.041 9.334 -2.286 1.00 97.69 83 MET A N 1
ATOM 631 C CA . MET A 1 83 ? 1.043 8.672 -2.997 1.00 97.69 83 MET A CA 1
ATOM 632 C C . MET A 1 83 ? 0.485 8.025 -4.259 1.00 97.69 83 MET A C 1
ATOM 634 O O . MET A 1 83 ? -0.515 7.312 -4.190 1.00 97.69 83 MET A O 1
ATOM 638 N N . THR A 1 84 ? 1.129 8.233 -5.404 1.00 97.38 84 THR A N 1
ATOM 639 C CA . THR A 1 84 ? 0.729 7.606 -6.671 1.00 97.38 84 THR A CA 1
ATOM 640 C C . THR A 1 84 ? 1.804 6.639 -7.145 1.00 97.38 84 THR A C 1
ATOM 642 O O . THR A 1 84 ? 2.959 7.015 -7.313 1.00 97.38 84 THR A O 1
ATOM 645 N N . PHE A 1 85 ? 1.407 5.399 -7.412 1.00 97.44 85 PHE A N 1
ATOM 646 C CA . PHE A 1 85 ? 2.249 4.304 -7.873 1.00 97.44 85 PHE A CA 1
ATOM 647 C C . PHE A 1 85 ? 1.942 4.022 -9.345 1.00 97.44 85 PHE A C 1
ATOM 649 O O . PHE A 1 85 ? 0.898 3.465 -9.699 1.00 97.44 85 PHE A O 1
ATOM 656 N N . LEU A 1 86 ? 2.870 4.389 -10.223 1.00 96.19 86 LEU A N 1
ATOM 657 C CA . LEU A 1 86 ? 2.776 4.100 -11.647 1.00 96.19 86 LEU A CA 1
ATOM 658 C C . LEU A 1 86 ? 3.419 2.752 -11.943 1.00 96.19 86 LEU A C 1
ATOM 660 O O . LEU A 1 86 ? 4.612 2.553 -11.696 1.00 96.19 86 LEU A O 1
ATOM 664 N N . ARG A 1 87 ? 2.643 1.855 -12.552 1.00 95.06 87 ARG A N 1
ATOM 665 C CA . ARG A 1 87 ? 3.145 0.588 -13.075 1.00 95.06 87 ARG A CA 1
ATOM 666 C C . ARG A 1 87 ? 3.111 0.585 -14.597 1.00 95.06 87 ARG A C 1
ATOM 668 O O . ARG A 1 87 ? 2.106 0.965 -15.185 1.00 95.06 87 ARG A O 1
ATOM 675 N N . ILE A 1 88 ? 4.185 0.118 -15.226 1.00 94.06 88 ILE A N 1
ATOM 676 C CA . ILE A 1 88 ? 4.257 -0.106 -16.677 1.00 94.06 88 ILE A CA 1
ATOM 677 C C . ILE A 1 88 ? 4.654 -1.561 -16.884 1.00 94.06 88 ILE A C 1
ATOM 679 O O . ILE A 1 88 ? 5.642 -2.024 -16.315 1.00 94.06 88 ILE A O 1
ATOM 683 N N . SER A 1 89 ? 3.847 -2.301 -17.648 1.00 90.75 89 SER A N 1
ATOM 684 C CA . SER A 1 89 ? 4.057 -3.734 -17.904 1.00 90.75 89 SER A CA 1
ATOM 685 C C . SER A 1 89 ? 4.274 -4.552 -16.620 1.00 90.75 89 SER A C 1
ATOM 687 O O . SER A 1 89 ? 5.141 -5.416 -16.546 1.00 90.75 89 SER A O 1
ATOM 689 N N . GLY A 1 90 ? 3.512 -4.233 -15.568 1.00 88.44 90 GLY A N 1
ATOM 690 C CA . GLY A 1 90 ? 3.578 -4.905 -14.266 1.00 88.44 90 GLY A CA 1
ATOM 691 C C . GLY A 1 90 ? 4.691 -4.425 -13.325 1.00 88.44 90 GLY A C 1
ATOM 692 O O . GLY A 1 90 ? 4.611 -4.713 -12.130 1.00 88.44 90 GLY A O 1
ATOM 693 N N . GLN A 1 91 ? 5.659 -3.644 -13.806 1.00 94.31 91 GLN A N 1
ATOM 694 C CA . GLN A 1 91 ? 6.788 -3.124 -13.026 1.00 94.31 91 GLN A CA 1
ATOM 695 C C . GLN A 1 91 ? 6.424 -1.793 -12.376 1.00 94.31 91 GLN A C 1
ATOM 697 O O . GLN A 1 91 ? 5.850 -0.937 -13.046 1.00 94.31 91 GLN A O 1
ATOM 702 N N . LEU A 1 92 ? 6.778 -1.584 -11.108 1.00 96.62 92 LEU A N 1
ATOM 703 C CA . LEU A 1 92 ? 6.665 -0.269 -10.477 1.00 96.62 92 LEU A CA 1
ATOM 704 C C . LEU A 1 92 ? 7.711 0.659 -11.096 1.00 96.62 92 LEU A C 1
ATOM 706 O O . LEU A 1 92 ? 8.890 0.400 -10.951 1.00 96.62 92 LEU A O 1
ATOM 710 N N . ARG A 1 93 ? 7.303 1.717 -11.796 1.00 96.44 93 ARG A N 1
ATOM 711 C CA . ARG A 1 93 ? 8.233 2.631 -12.487 1.00 96.44 93 ARG A CA 1
ATOM 712 C C . ARG A 1 93 ? 8.368 3.977 -11.811 1.00 96.44 93 ARG A C 1
ATOM 714 O O . ARG A 1 93 ? 9.421 4.597 -11.923 1.00 96.44 93 ARG A O 1
ATOM 721 N N . ARG A 1 94 ? 7.322 4.438 -11.127 1.00 96.62 94 ARG A N 1
ATOM 722 C CA . ARG A 1 94 ? 7.354 5.717 -10.422 1.00 96.62 94 ARG A CA 1
ATOM 723 C C . ARG A 1 94 ? 6.499 5.689 -9.169 1.00 96.62 94 ARG A C 1
ATOM 725 O O . ARG A 1 94 ? 5.410 5.119 -9.188 1.00 96.62 94 ARG A O 1
ATOM 732 N N . VAL A 1 95 ? 6.986 6.344 -8.122 1.00 97.50 95 VAL A N 1
ATOM 733 C CA . VAL A 1 95 ? 6.204 6.710 -6.941 1.00 97.50 95 VAL A CA 1
ATOM 734 C C . VAL A 1 95 ? 6.281 8.219 -6.771 1.00 97.50 95 VAL A C 1
ATOM 736 O O . VAL A 1 95 ? 7.373 8.756 -6.617 1.00 97.50 95 VAL A O 1
ATOM 739 N N . THR A 1 96 ? 5.146 8.907 -6.806 1.00 96.75 96 THR A N 1
ATOM 740 C CA . THR A 1 96 ? 5.059 10.334 -6.458 1.00 96.75 96 THR A CA 1
ATOM 741 C C . THR A 1 96 ? 4.336 10.498 -5.132 1.00 96.75 96 THR A C 1
ATOM 743 O O . THR A 1 96 ? 3.533 9.643 -4.759 1.00 96.75 96 THR A O 1
ATOM 746 N N . VAL A 1 97 ? 4.633 11.579 -4.416 1.00 95.38 97 VAL A N 1
ATOM 747 C CA . VAL A 1 97 ? 3.994 11.928 -3.144 1.00 95.38 97 VAL A CA 1
ATOM 748 C C . VAL A 1 97 ? 3.662 13.410 -3.182 1.00 95.38 97 VAL A C 1
ATOM 750 O O . VAL A 1 97 ? 4.526 14.215 -3.530 1.00 95.38 97 VAL A O 1
ATOM 753 N N . ASP A 1 98 ? 2.430 13.764 -2.832 1.00 90.88 98 ASP A N 1
ATOM 754 C CA . ASP A 1 98 ? 1.996 15.158 -2.767 1.00 90.88 98 ASP A CA 1
ATOM 755 C C . ASP A 1 98 ? 2.913 15.974 -1.843 1.00 90.88 98 ASP A C 1
ATOM 757 O O . ASP A 1 98 ? 3.247 15.555 -0.734 1.00 90.88 98 ASP A O 1
ATOM 761 N N . GLY A 1 99 ? 3.329 17.154 -2.308 1.00 84.25 99 GLY A N 1
ATOM 762 C CA . GLY A 1 99 ? 4.239 18.040 -1.574 1.00 84.25 99 GLY A CA 1
ATOM 763 C C . GLY A 1 99 ? 5.732 17.730 -1.747 1.00 84.25 99 GLY A C 1
ATOM 764 O O . GLY A 1 99 ? 6.558 18.494 -1.250 1.00 84.25 99 GLY A O 1
ATOM 765 N N . LEU A 1 100 ? 6.098 16.667 -2.471 1.00 86.69 100 LEU A N 1
ATOM 766 C CA . LEU A 1 100 ? 7.466 16.426 -2.944 1.00 86.69 100 LEU A CA 1
ATOM 767 C C . LEU A 1 100 ? 7.612 16.803 -4.428 1.00 86.69 100 LEU A C 1
ATOM 769 O O . LEU A 1 100 ? 6.604 16.938 -5.119 1.00 86.69 100 LEU A O 1
ATOM 773 N N . PRO A 1 101 ? 8.847 16.968 -4.946 1.00 84.69 101 PRO A N 1
ATOM 774 C CA . PRO A 1 101 ? 9.061 17.218 -6.368 1.00 84.69 101 PRO A CA 1
ATOM 775 C C . PRO A 1 101 ? 8.378 16.172 -7.260 1.00 84.69 101 PRO A C 1
ATOM 777 O O . PRO A 1 101 ? 8.528 14.965 -7.040 1.00 84.69 101 PRO A O 1
ATOM 780 N N . ASP A 1 102 ? 7.705 16.644 -8.314 1.00 76.75 102 ASP A N 1
ATOM 781 C CA . ASP A 1 102 ? 6.862 15.842 -9.221 1.00 76.75 102 ASP A CA 1
ATOM 782 C C . ASP A 1 102 ? 7.592 14.672 -9.899 1.00 76.75 102 ASP A C 1
ATOM 784 O O . ASP A 1 102 ? 6.976 13.704 -10.350 1.00 76.75 102 ASP A O 1
ATOM 788 N N . ASN A 1 103 ? 8.922 14.740 -9.952 1.00 80.19 103 ASN A N 1
ATOM 789 C CA . ASN A 1 103 ? 9.785 13.692 -10.489 1.00 80.19 103 ASN A CA 1
ATOM 790 C C . ASN A 1 103 ? 9.552 12.349 -9.772 1.00 80.19 103 ASN A C 1
ATOM 792 O O . ASN A 1 103 ? 9.638 11.292 -10.408 1.00 80.19 103 ASN A O 1
ATOM 796 N N . GLY A 1 104 ? 9.245 12.405 -8.467 1.00 92.88 104 GLY A N 1
ATOM 797 C CA . GLY A 1 104 ? 9.069 11.243 -7.605 1.00 92.88 104 GLY A CA 1
ATOM 798 C C . GLY A 1 104 ? 10.300 10.336 -7.543 1.00 92.88 104 GLY A C 1
ATOM 799 O O . GLY A 1 104 ? 11.370 10.650 -8.063 1.00 92.88 104 GLY A O 1
ATOM 800 N N . TRP A 1 105 ? 10.137 9.177 -6.912 1.00 96.88 105 TRP A N 1
ATOM 801 C CA . TRP A 1 105 ? 11.081 8.077 -7.071 1.00 96.88 105 TRP A CA 1
ATOM 802 C C . TRP A 1 105 ? 10.847 7.407 -8.415 1.00 96.88 105 TRP A C 1
ATOM 804 O O . TRP A 1 105 ? 9.702 7.106 -8.754 1.00 96.88 105 TRP A O 1
ATOM 814 N N . GLN A 1 106 ? 11.913 7.143 -9.164 1.00 97.19 106 GLN A N 1
ATOM 815 C CA . GLN A 1 106 ? 11.855 6.454 -10.451 1.00 97.19 106 GLN A CA 1
ATOM 816 C C . GLN A 1 106 ? 12.696 5.188 -10.405 1.00 97.19 106 GLN A C 1
ATOM 818 O O . GLN A 1 106 ? 13.814 5.201 -9.891 1.00 97.19 106 GLN A O 1
ATOM 823 N N . PHE A 1 107 ? 12.151 4.108 -10.954 1.00 97.75 107 PHE A N 1
ATOM 824 C CA . PHE A 1 107 ? 12.737 2.778 -10.875 1.00 97.75 107 PHE A CA 1
ATOM 825 C C . PHE A 1 107 ? 12.992 2.239 -12.276 1.00 97.75 107 PHE A C 1
ATOM 827 O O . PHE A 1 107 ? 12.075 2.168 -13.107 1.00 97.75 107 PHE A O 1
ATOM 834 N N . ASP A 1 108 ? 14.231 1.820 -12.507 1.00 97.25 108 ASP A N 1
ATOM 835 C CA . ASP A 1 108 ? 14.635 1.132 -13.722 1.00 97.25 108 ASP A CA 1
ATOM 836 C C . ASP A 1 108 ? 15.028 -0.304 -13.420 1.00 97.25 108 ASP A C 1
ATOM 838 O O . ASP A 1 108 ? 15.550 -0.629 -12.351 1.00 97.25 108 ASP A O 1
ATOM 842 N N . TYR A 1 109 ? 14.771 -1.157 -14.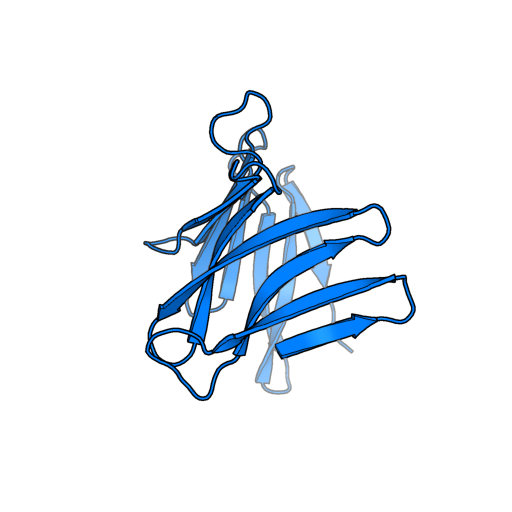403 1.00 96.81 109 TYR A N 1
ATOM 843 C CA . TYR A 1 109 ? 15.018 -2.581 -14.316 1.00 96.81 109 TYR A CA 1
ATOM 844 C C . TYR A 1 109 ? 15.852 -3.029 -15.504 1.00 96.81 109 TYR A C 1
ATOM 846 O O . TYR A 1 109 ? 15.626 -2.584 -16.633 1.00 96.81 109 TYR A O 1
ATOM 854 N N . SER A 1 110 ? 16.763 -3.961 -15.256 1.00 94.75 110 SER A N 1
ATOM 855 C CA . SER A 1 110 ? 17.547 -4.635 -16.284 1.00 94.75 110 SER A CA 1
ATOM 856 C C . SER A 1 110 ? 17.382 -6.146 -16.162 1.00 94.75 110 SER A C 1
ATOM 858 O O . SER A 1 110 ? 17.027 -6.678 -15.110 1.00 94.75 110 SER A O 1
ATOM 860 N N . THR A 1 111 ? 17.575 -6.852 -17.274 1.00 94.12 111 THR A N 1
ATOM 861 C CA . THR A 1 111 ? 17.554 -8.318 -17.272 1.00 94.12 111 THR A CA 1
ATOM 862 C C . THR A 1 111 ? 18.958 -8.822 -16.961 1.00 94.12 111 THR A C 1
ATOM 864 O O . THR A 1 111 ? 19.914 -8.424 -17.625 1.00 94.12 111 THR A O 1
ATOM 867 N N . SER A 1 112 ? 19.090 -9.675 -15.950 1.00 91.06 112 SER A N 1
ATOM 868 C CA . SER A 1 112 ? 20.349 -10.323 -15.592 1.00 91.06 112 SER A CA 1
ATOM 869 C C . SER A 1 112 ? 20.764 -11.364 -16.635 1.00 91.06 112 SER A C 1
ATOM 871 O O . SER A 1 112 ? 19.960 -11.814 -17.454 1.00 91.06 112 SER A O 1
ATOM 873 N N . THR A 1 113 ? 22.003 -11.851 -16.539 1.00 89.44 113 THR A N 1
ATOM 874 C CA . THR A 1 113 ? 22.492 -12.983 -17.346 1.00 89.44 113 THR A CA 1
ATOM 875 C C . THR A 1 113 ? 21.653 -14.254 -17.156 1.00 89.44 113 THR A C 1
ATOM 877 O O . THR A 1 113 ? 21.554 -15.069 -18.067 1.00 89.44 113 THR A O 1
ATOM 880 N N . SER A 1 114 ? 21.013 -14.421 -15.993 1.00 89.50 114 SER A N 1
ATOM 881 C CA . SER A 1 114 ? 20.087 -15.527 -15.708 1.00 89.50 114 SER A CA 1
ATOM 882 C C . SER A 1 114 ? 18.671 -15.317 -16.264 1.00 89.50 114 SER A C 1
ATOM 884 O O . SER A 1 114 ? 17.809 -16.169 -16.065 1.00 89.50 114 SER A O 1
ATOM 886 N N . GLY A 1 115 ? 18.408 -14.202 -16.954 1.00 91.75 115 GLY A N 1
ATOM 887 C CA . GLY A 1 115 ? 17.095 -13.868 -17.509 1.00 91.75 115 GLY A CA 1
ATOM 888 C C . GLY A 1 115 ? 16.116 -13.271 -16.493 1.00 91.75 115 GLY A C 1
ATOM 889 O O . GLY A 1 115 ? 14.952 -13.053 -16.825 1.00 91.75 115 GLY A O 1
ATOM 890 N N . LEU A 1 116 ? 16.559 -12.999 -15.262 1.00 92.38 116 LEU A N 1
ATOM 891 C CA . LEU A 1 116 ? 15.722 -12.393 -14.229 1.00 92.38 116 LEU A CA 1
ATOM 892 C C . LEU A 1 116 ? 15.673 -10.880 -14.418 1.00 92.38 116 LEU A C 1
ATOM 894 O O . LEU A 1 116 ? 16.701 -10.233 -14.599 1.00 92.38 116 LEU A O 1
ATOM 898 N N . LEU A 1 117 ? 14.479 -10.302 -14.336 1.00 93.75 117 LEU A N 1
ATOM 899 C CA . LEU A 1 117 ? 14.316 -8.855 -14.317 1.00 93.75 117 LEU A CA 1
ATOM 900 C C . LEU A 1 117 ? 14.592 -8.329 -12.904 1.00 93.75 117 LEU A C 1
ATOM 902 O O . LEU A 1 117 ? 13.864 -8.665 -11.969 1.00 93.75 117 LEU A O 1
ATOM 906 N N . LEU A 1 118 ? 15.615 -7.494 -12.756 1.00 95.25 118 LEU A N 1
ATOM 907 C CA . LEU A 1 118 ? 16.091 -6.992 -11.469 1.00 95.25 118 LEU A CA 1
ATOM 908 C C . LEU A 1 118 ? 16.073 -5.462 -11.443 1.00 95.25 118 LEU A C 1
ATOM 910 O O . LEU A 1 118 ? 16.239 -4.820 -12.479 1.00 95.25 118 LEU A O 1
ATOM 914 N N . LEU A 1 119 ? 15.852 -4.877 -10.263 1.00 96.81 119 LEU A N 1
ATOM 915 C CA . LEU A 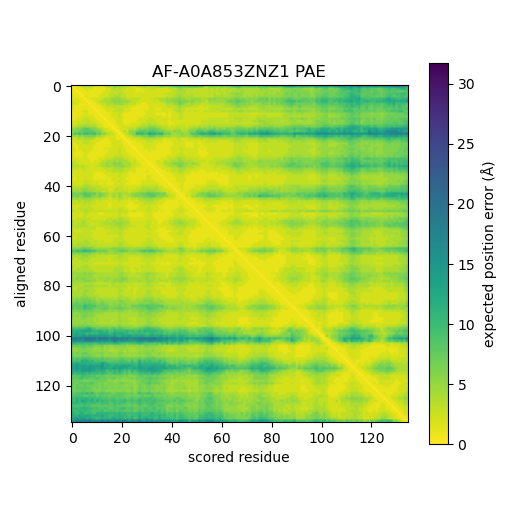1 119 ? 15.916 -3.428 -10.066 1.00 96.81 119 LEU A CA 1
ATOM 916 C C . LEU A 1 119 ? 17.367 -2.978 -10.243 1.00 96.81 119 LEU A C 1
ATOM 918 O O . LEU A 1 119 ? 18.211 -3.346 -9.442 1.00 96.81 119 LEU A O 1
ATOM 922 N N . SER A 1 120 ? 17.664 -2.177 -11.257 1.00 96.38 120 SER A N 1
ATOM 923 C CA . SER A 1 120 ? 19.036 -1.752 -11.550 1.00 96.38 120 SER A CA 1
ATOM 924 C C . SER A 1 120 ? 19.348 -0.350 -11.046 1.00 96.38 120 SER A C 1
ATOM 926 O O . SER A 1 120 ? 20.506 -0.045 -10.770 1.00 96.38 120 SER A O 1
ATOM 928 N N . LYS A 1 121 ? 18.334 0.519 -10.944 1.00 97.31 121 LYS A N 1
ATOM 929 C CA . LYS A 1 121 ? 18.521 1.918 -10.556 1.00 97.31 121 LYS A CA 1
ATOM 930 C C . LYS A 1 121 ? 17.292 2.495 -9.864 1.00 97.31 121 LYS A C 1
ATOM 932 O O . LYS A 1 121 ? 16.161 2.240 -10.278 1.00 97.31 121 LYS A O 1
ATOM 937 N N . CYS A 1 122 ? 17.537 3.321 -8.854 1.00 97.56 122 CYS A N 1
ATOM 938 C CA . CYS A 1 122 ? 16.554 4.178 -8.205 1.00 97.56 122 CYS A CA 1
ATOM 939 C C . CYS A 1 122 ? 16.996 5.640 -8.354 1.00 97.56 122 CYS A C 1
ATOM 941 O O . CYS A 1 122 ? 18.109 5.994 -7.976 1.00 97.56 122 CYS A O 1
ATOM 943 N N . THR A 1 123 ? 16.139 6.495 -8.908 1.00 97.00 123 THR A N 1
ATOM 944 C CA . THR A 1 123 ? 16.340 7.953 -8.912 1.00 97.00 123 THR A CA 1
ATOM 945 C C . THR A 1 123 ? 15.416 8.565 -7.871 1.00 97.00 123 THR A C 1
ATOM 947 O O . THR A 1 123 ? 14.207 8.357 -7.935 1.00 97.00 123 THR A O 1
ATOM 950 N N . GLN A 1 124 ? 15.970 9.297 -6.912 1.00 94.50 124 GLN A N 1
ATOM 951 C CA . GLN A 1 124 ? 15.235 9.981 -5.852 1.00 94.50 124 GLN A CA 1
ATOM 952 C C . GLN A 1 124 ? 14.506 11.228 -6.396 1.00 94.50 124 GLN A C 1
ATOM 954 O O . GLN A 1 124 ? 14.933 11.789 -7.409 1.00 94.50 124 GLN A O 1
ATOM 959 N N . PRO A 1 125 ? 13.473 11.745 -5.699 1.00 93.12 125 PRO A N 1
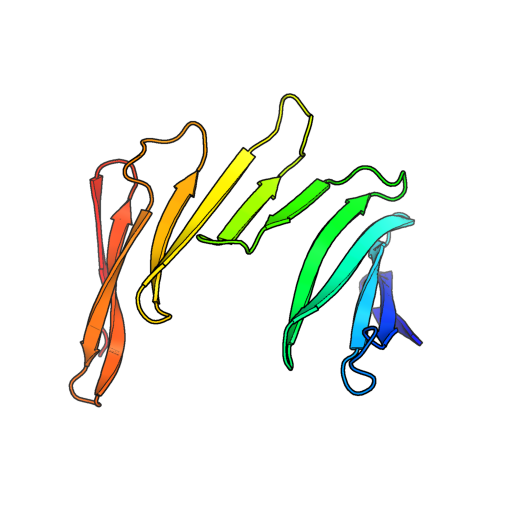ATOM 960 C CA . PRO A 1 125 ? 12.765 12.965 -6.109 1.00 93.12 125 PRO A CA 1
ATOM 961 C C . PRO A 1 125 ? 13.682 14.183 -6.293 1.00 93.12 125 PRO A C 1
ATOM 963 O O . PRO A 1 125 ? 13.427 15.046 -7.133 1.00 93.12 125 PRO A O 1
ATOM 966 N N . THR A 1 126 ? 14.773 14.230 -5.525 1.00 90.94 126 THR A N 1
ATOM 967 C CA . THR A 1 126 ? 15.814 15.267 -5.555 1.00 90.94 126 THR A CA 1
ATOM 968 C C . THR A 1 126 ? 16.800 15.122 -6.718 1.00 90.94 126 THR A C 1
ATOM 970 O O . THR A 1 126 ? 17.638 15.996 -6.912 1.00 90.94 126 THR A O 1
ATOM 973 N N . GLY A 1 127 ? 16.714 14.037 -7.494 1.00 91.38 127 GLY A N 1
ATOM 974 C CA . GLY A 1 127 ? 17.586 13.747 -8.632 1.00 91.38 127 GLY A CA 1
ATOM 975 C C . GLY A 1 127 ? 18.798 12.867 -8.313 1.00 91.38 127 GLY A C 1
ATOM 976 O O . GLY A 1 127 ? 19.449 12.402 -9.245 1.00 91.38 127 GLY A O 1
ATOM 977 N N . SER A 1 128 ? 19.092 12.588 -7.038 1.00 93.38 128 SER A N 1
ATOM 978 C CA . SER A 1 128 ? 20.138 11.627 -6.654 1.00 93.38 128 SER A CA 1
ATOM 979 C C . SER A 1 128 ? 19.828 10.229 -7.186 1.00 93.38 128 SER A C 1
ATOM 981 O O . SER A 1 128 ? 18.666 9.828 -7.234 1.00 93.38 128 SER A O 1
ATOM 983 N N . THR A 1 129 ? 20.855 9.464 -7.551 1.00 96.75 129 THR A N 1
ATOM 984 C CA . THR A 1 129 ? 20.688 8.120 -8.116 1.00 96.75 129 THR A CA 1
ATOM 985 C C . THR A 1 129 ? 21.444 7.070 -7.324 1.00 96.75 129 THR A C 1
ATOM 987 O O . THR A 1 129 ? 22.604 7.274 -6.974 1.00 96.75 129 THR A O 1
ATOM 990 N N . GLU A 1 130 ? 20.807 5.925 -7.126 1.00 96.38 130 GLU A N 1
ATOM 991 C CA . GLU A 1 130 ? 21.384 4.718 -6.543 1.00 96.38 130 GLU A CA 1
ATOM 992 C C . GLU A 1 130 ? 21.346 3.603 -7.589 1.00 96.38 130 GLU A C 1
ATOM 994 O O . GLU A 1 130 ? 20.313 3.381 -8.224 1.00 96.38 130 GLU A O 1
ATOM 999 N N . GLU A 1 131 ? 22.465 2.907 -7.775 1.00 96.44 131 GLU A N 1
ATOM 1000 C CA . GLU A 1 131 ? 22.583 1.778 -8.700 1.00 96.44 131 GLU A CA 1
ATOM 1001 C C . GLU A 1 131 ? 22.791 0.484 -7.917 1.00 96.44 131 GLU A C 1
ATOM 1003 O O . GLU A 1 131 ? 23.534 0.447 -6.934 1.00 96.44 131 GLU A O 1
ATOM 1008 N N . VAL A 1 132 ? 22.122 -0.582 -8.351 1.00 93.12 132 VAL A N 1
ATOM 1009 C CA . VAL A 1 132 ? 22.154 -1.883 -7.680 1.00 93.12 132 VAL A CA 1
ATOM 1010 C C . VAL A 1 132 ? 22.842 -2.891 -8.587 1.00 93.12 132 VAL A C 1
ATOM 1012 O O . VAL A 1 132 ? 22.437 -3.103 -9.730 1.00 93.12 132 VAL A O 1
ATOM 1015 N N . THR A 1 133 ? 23.885 -3.528 -8.059 1.00 90.12 133 THR A N 1
ATOM 1016 C CA . THR A 1 133 ? 24.606 -4.610 -8.736 1.00 90.12 133 THR A CA 1
ATOM 1017 C C . THR A 1 133 ? 24.338 -5.925 -8.020 1.00 90.12 133 THR A C 1
ATOM 1019 O O . THR A 1 133 ? 24.450 -6.005 -6.798 1.00 90.12 133 THR A O 1
ATOM 1022 N N . TYR A 1 134 ? 23.994 -6.954 -8.791 1.00 87.69 134 TYR A N 1
ATOM 1023 C CA . TYR A 1 134 ? 23.754 -8.309 -8.303 1.00 87.69 134 TYR A CA 1
ATOM 1024 C C . TYR A 1 134 ? 24.931 -9.205 -8.693 1.00 87.69 134 TYR A C 1
ATOM 1026 O O . TYR A 1 134 ? 25.341 -9.203 -9.855 1.00 87.69 134 TYR A O 1
ATOM 1034 N N . SER A 1 135 ? 25.464 -9.940 -7.717 1.00 82.12 135 SER A N 1
ATOM 1035 C CA . SER A 1 135 ? 26.572 -10.895 -7.860 1.00 82.12 135 SER A CA 1
ATOM 1036 C C . SER A 1 135 ? 26.096 -12.332 -7.742 1.00 82.12 135 SER A C 1
ATOM 1038 O O . SER A 1 135 ? 25.286 -12.571 -6.816 1.00 82.12 135 SER A O 1
#

Foldseek 3Di:
DKDADPQQKIWDWDQAVVANVDIDTQKIAHNVRWIKGWDWDDDPNDIDTAFIATPVRQTQWGWDDPAFIWIWGRPPDPPIKIWTFDDDPNHGAAIDIPPAQPRGKGWDWDQDPVRDTDTAWIQHSVRDIDGDDDD

Organism: NCBI:txid1788301

pLDDT: mean 94.57, std 4.28, range [76.75, 98.62]

Radius of gyration: 18.72 Å; Cα contacts (8 Å, |Δi|>4): 278; c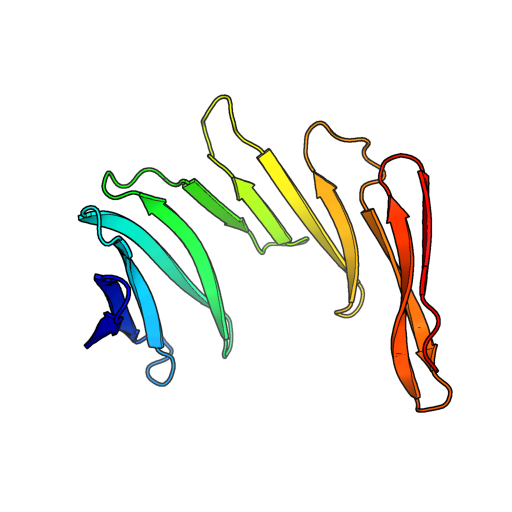hains: 1; bounding box: 44×38×42 Å

Nearest PDB structures (foldseek):
  8uxt-assembly1_A  TM=5.367E-01  e=4.112E-03  Acinetobacter baumannii AB307-0294
  8qja-assembly3_C  TM=4.605E-01  e=2.108E-03  Advenella mimigardefordensis DPN7
  8qja-assembly1_A  TM=4.883E-01  e=5.050E-03  Advenella mimigardefordensis DPN7
  8uy4-assembly1_A  TM=5.283E-01  e=3.750E-02  Acinetobacter baumannii AB307-0294
  8fjp-assembly1_A  TM=4.083E-01  e=3.053E-02  Aedes aegypti